Protein 7WRP (pdb70)

Sequence (78 aa):
AMTTSQLRTWLRDWVLATTGLPAEEITDDKPMQSFGLSSRDVVLLSGELENLLGVKLDATIAYEYPTIAALSQRLIEG

Organism: Corynebacterium diphtheriae (strain ATCC 700971 / NCTC 13129 / Biotype gravis) (NCBI:txid257309)

Nearest PDB structures (foldseek):
  7wrp-assembly1_A  TM=1.013E+00  e=8.896E-13  Corynebacterium diphtheriae C7 (beta)
  6c4q-assembly1_A  TM=8.588E-01  e=6.229E-07  Mycobacterium tuberculosis H37Rv
  6d8j-assembly1_A  TM=8.666E-01  e=3.299E-06  Mycobacterium tuberculosis H37Rv
  2liw-assembly1_A  TM=8.725E-01  e=3.383E-04  Lyngbya majuscula
  8ahq-assembly1_C  TM=8.911E-01  e=7.549E-04  Streptomyces virginiae

Solvent-accessible surface area: 4475 Å² total; per-residue (Å²): 153,56,71,28,64,99,0,62,81,66,2,70,78,23,5,39,91,47,40,68,58,69,44,138,81,1,57,52,109,60,76,11,113,56,4,65,30,57,65,201,37,1,65,96,5,2,29,60,0,52,131,70,45,65,75,192,19,82,55,55,5,5,74,88,80,51,32,7,27,39,6,0,86,78,20,52,128,72

Foldseek 3Di:
DDDLVRQLVVVLVVLCVQQVDDSVVADQPDFQVVSPHDLVVQLVVQVVVCVVLVHHDDSNLCNVQGGSNSSSCVSVVD

Radius of gyration: 11.27 Å; Cα contacts (8 Å, |Δi|>4): 82; chains: 1; bounding box: 26×28×22 Å

B-factor: mean 37.76, std 12.71, range [20.32, 123.98]

Secondary structure (DSSP, 8-state):
---HHHHHHHHHHHHHHHH---GGG--TTS-GGGG---HHHHHHHHHHHHHHHTS---TTHHHHS-SHHHHHHHHHH-

Structure (mmCIF, N/CA/C/O backbone):
data_7WRP
#
_entry.id   7WRP
#
_cell.length_a   48.886
_cell.length_b   48.886
_cell.length_c   111.882
_cell.angle_alpha   90.000
_cell.angle_beta   90.000
_cell.angle_gamma   90.000
#
_symmetry.space_group_name_H-M   'P 41 21 2'
#
loop_
_entity.id
_entity.type
_entity.pdbx_description
1 polymer 'Polyketide synthase involved in mycolic acid biosynthesis'
2 non-polymer "4'-PHOSPHOPANTETHEINE"
3 water water
#
loop_
_atom_site.group_PDB
_atom_site.id
_atom_site.type_symbol
_atom_site.label_atom_id
_atom_site.label_alt_id
_atom_site.label_comp_id
_atom_site.label_asym_id
_atom_site.label_entity_id
_atom_site.label_seq_id
_atom_site.pdbx_PDB_ins_code
_atom_site.Cartn_x
_atom_site.Cartn_y
_atom_site.Cartn_z
_atom_site.o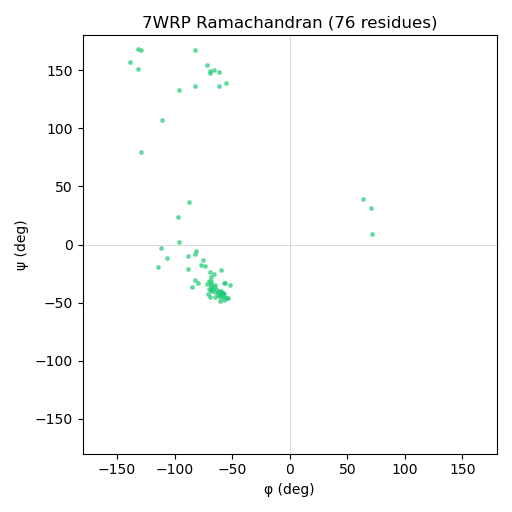ccupancy
_atom_site.B_iso_or_equiv
_atom_site.auth_seq_id
_atom_site.auth_comp_id
_atom_site.auth_asym_id
_atom_site.auth_atom_id
_atom_site.pdbx_PDB_model_num
ATOM 1 N N . ALA A 1 7 ? 31.612 -2.780 42.493 1.00 57.63 7 ALA A N 1
ATOM 2 C CA . ALA A 1 7 ? 31.378 -1.794 43.551 1.00 45.92 7 ALA A CA 1
ATOM 3 C C . ALA A 1 7 ? 31.550 -0.395 43.005 1.00 51.63 7 ALA A C 1
ATOM 4 O O . ALA A 1 7 ? 32.621 -0.031 42.502 1.00 50.95 7 ALA A O 1
ATOM 6 N N . MET A 1 8 ? 30.492 0.397 43.115 1.00 40.88 8 MET A N 1
ATOM 7 C CA . MET A 1 8 ? 30.567 1.775 42.671 1.00 35.71 8 MET A CA 1
ATOM 8 C C . MET A 1 8 ? 31.477 2.605 43.571 1.00 34.22 8 MET A C 1
ATOM 9 O O . MET A 1 8 ? 31.567 2.387 44.787 1.00 36.22 8 MET A O 1
ATOM 14 N N . THR A 1 9 ? 32.115 3.605 42.972 1.00 32.21 9 THR A N 1
ATOM 15 C CA . THR A 1 9 ? 32.818 4.627 43.734 1.00 28.96 9 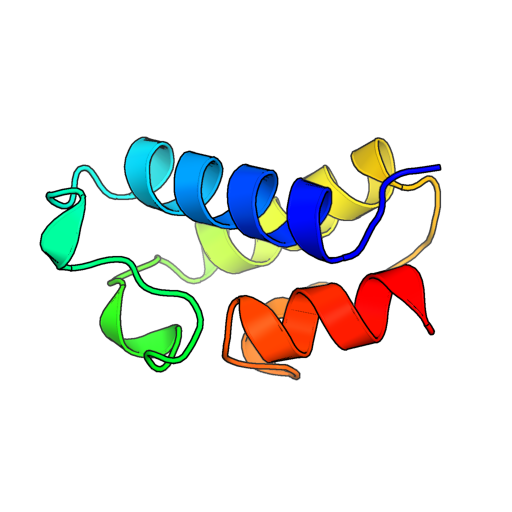THR A CA 1
ATOM 16 C C . THR A 1 9 ? 31.824 5.688 44.225 1.00 30.66 9 THR A C 1
ATOM 17 O O . THR A 1 9 ? 30.678 5.757 43.769 1.00 30.09 9 THR A O 1
ATOM 21 N N . THR A 1 10 ? 32.271 6.541 45.149 1.00 31.40 10 THR A N 1
ATOM 22 C CA . THR A 1 10 ? 31.466 7.710 45.509 1.00 29.43 10 THR A CA 1
ATOM 23 C C . THR A 1 10 ? 31.184 8.580 44.294 1.00 31.63 10 THR A C 1
ATOM 24 O O . THR A 1 10 ? 30.082 9.105 44.129 1.00 28.11 10 THR A O 1
ATOM 28 N N . SER A 1 11 ? 32.182 8.771 43.440 1.00 29.93 11 SER A N 1
ATOM 29 C CA . SER A 1 11 ? 31.979 9.559 42.231 1.00 28.34 11 SER A CA 1
ATOM 30 C C . SER A 1 11 ? 30.846 8.995 41.367 1.00 23.80 11 SER A C 1
ATOM 31 O O . SER A 1 11 ? 29.988 9.739 40.863 1.00 29.86 11 SER A O 1
ATOM 34 N N . GLN A 1 12 ? 30.857 7.689 41.140 1.00 26.04 12 GLN A N 1
ATOM 35 C CA . GLN A 1 12 ? 29.822 7.073 40.306 1.00 24.84 12 GLN A CA 1
ATOM 36 C C . GLN A 1 12 ? 28.466 7.185 40.979 1.00 23.71 12 GLN A C 1
ATOM 37 O O . GLN A 1 12 ? 27.434 7.372 40.311 1.00 28.45 12 GLN A O 1
ATOM 43 N N . LEU A 1 13 ? 28.450 7.068 42.296 1.00 26.31 13 LEU A N 1
ATOM 44 C CA . LEU A 1 13 ? 27.163 7.163 42.998 1.00 26.42 13 LEU A CA 1
ATOM 45 C C . LEU A 1 13 ? 26.621 8.581 42.959 1.00 29.20 13 LEU A C 1
ATOM 46 O O . LEU A 1 13 ? 25.409 8.784 42.854 1.00 27.86 13 LEU A O 1
ATOM 51 N N . ARG A 1 14 ? 27.478 9.582 43.079 1.00 24.55 14 ARG A N 1
ATOM 52 C CA . ARG A 1 14 ? 26.995 10.950 42.961 1.00 24.32 14 ARG A CA 1
ATOM 53 C C . ARG A 1 14 ? 26.356 11.177 41.610 1.00 28.20 14 ARG A C 1
ATOM 54 O O . ARG A 1 14 ? 25.329 11.860 41.496 1.00 27.70 14 ARG A O 1
ATOM 62 N N . THR A 1 15 ? 26.961 10.643 40.557 1.00 26.30 15 THR A N 1
ATOM 63 C CA . THR A 1 15 ? 26.328 10.807 39.258 1.00 24.00 15 THR A CA 1
ATOM 64 C C . THR A 1 15 ? 25.026 10.013 39.150 1.00 25.62 15 THR A C 1
ATOM 65 O O . THR A 1 15 ? 24.046 10.524 38.600 1.00 28.92 15 THR A O 1
ATOM 69 N N . TRP A 1 16 ? 24.959 8.804 39.714 1.00 26.98 16 TRP A N 1
ATOM 70 C CA . TRP A 1 16 ? 23.688 8.064 39.698 1.00 27.35 16 TRP A CA 1
ATOM 71 C C . TRP A 1 16 ? 22.572 8.862 40.367 1.00 27.94 16 TRP A C 1
ATOM 72 O O . TRP A 1 16 ? 21.424 8.922 39.870 1.00 26.48 16 TRP A O 1
ATOM 83 N N . LEU A 1 17 ? 22.895 9.475 41.511 1.00 28.04 17 LEU A N 1
ATOM 84 C CA . LEU A 1 17 ? 21.917 10.262 42.256 1.00 27.18 17 LEU A CA 1
ATOM 85 C C . LEU A 1 17 ? 21.538 11.539 41.533 1.00 30.68 17 LEU A C 1
ATOM 86 O O . LEU A 1 17 ? 20.355 11.877 41.474 1.00 26.29 17 LEU A O 1
ATOM 91 N N . ARG A 1 18 ? 22.506 12.284 40.987 1.00 24.70 18 ARG A N 1
ATOM 92 C CA . ARG A 1 18 ? 22.167 13.473 40.240 1.00 25.34 18 ARG A CA 1
ATOM 93 C C . ARG A 1 18 ? 21.276 13.123 39.065 1.00 29.96 18 ARG A C 1
ATOM 94 O O . ARG A 1 18 ? 20.326 13.854 38.763 1.00 29.04 18 ARG A O 1
ATOM 102 N N . ASP A 1 19 ? 21.566 12.001 38.396 1.00 27.45 19 ASP A N 1
ATOM 103 C CA . ASP A 1 19 ? 20.746 11.591 37.257 1.00 30.86 19 ASP A CA 1
ATOM 104 C C . ASP A 1 19 ? 19.333 11.260 37.724 1.00 28.31 19 ASP A C 1
ATOM 105 O O . ASP A 1 19 ? 18.356 11.595 37.049 1.00 30.42 19 ASP A O 1
ATOM 110 N N . TRP A 1 20 ? 19.221 10.593 38.875 1.00 25.75 20 TRP A N 1
ATOM 111 C CA . TRP A 1 20 ? 17.906 10.223 39.417 1.00 28.16 20 TRP A CA 1
ATOM 112 C C . TRP A 1 20 ? 17.099 11.461 39.791 1.00 32.11 20 TRP A C 1
ATOM 113 O O . TRP A 1 20 ? 15.888 11.532 39.509 1.00 28.04 20 TRP A O 1
ATOM 124 N N . VAL A 1 21 ? 17.736 12.429 40.463 1.00 25.60 21 VAL A N 1
ATOM 125 C CA . VAL A 1 21 ? 17.039 13.663 40.805 1.00 28.76 21 VAL A CA 1
ATOM 126 C C . VAL A 1 21 ? 16.521 14.330 39.558 1.00 34.08 21 VAL A C 1
ATOM 127 O O . VAL A 1 21 ? 15.361 14.771 39.495 1.00 29.55 21 VAL A O 1
ATOM 131 N N . LEU A 1 22 ? 17.367 14.403 38.529 1.00 30.18 22 LEU A N 1
ATOM 132 C CA . LEU A 1 22 ? 16.940 15.048 37.297 1.00 34.06 22 LEU A CA 1
ATOM 133 C C . LEU A 1 22 ? 15.730 14.347 36.706 1.00 29.06 22 LEU A C 1
ATOM 134 O O . LEU A 1 22 ? 14.772 15.003 36.275 1.00 33.82 22 LEU A O 1
ATOM 139 N N . ALA A 1 23 ? 15.747 13.018 36.687 1.00 28.60 23 ALA A N 1
ATOM 140 C CA . ALA A 1 23 ? 14.675 12.271 36.049 1.00 28.17 23 ALA A CA 1
ATOM 141 C C . ALA A 1 23 ? 13.395 12.388 36.837 1.00 31.37 23 ALA A C 1
ATOM 142 O O . ALA A 1 23 ? 12.300 12.312 36.273 1.00 33.43 23 ALA A O 1
ATOM 144 N N . THR A 1 24 ? 13.525 12.524 38.140 1.00 26.00 24 THR A N 1
ATOM 145 C CA . THR A 1 24 ? 12.402 12.454 39.058 1.00 27.95 24 THR A CA 1
ATOM 146 C C . THR A 1 24 ? 11.731 13.809 39.270 1.00 30.37 24 THR A C 1
ATOM 147 O O . THR A 1 24 ? 10.553 13.849 39.680 1.00 30.76 24 THR A O 1
ATOM 151 N N . THR A 1 25 ? 12.434 14.918 38.994 1.00 27.20 25 THR A N 1
ATOM 152 C CA . THR A 1 25 ? 11.882 16.250 39.213 1.00 27.97 25 THR A CA 1
ATOM 153 C C . THR A 1 25 ? 11.675 17.057 37.945 1.00 31.47 25 THR A C 1
ATOM 154 O O . THR A 1 25 ? 10.956 18.058 37.992 1.00 31.64 25 THR A O 1
ATOM 158 N N . GLY A 1 26 ? 12.330 16.704 36.846 1.00 29.62 26 GLY A N 1
ATOM 159 C CA . GLY A 1 26 ? 12.338 17.553 35.674 1.00 30.32 26 GLY A CA 1
ATOM 160 C C . GLY A 1 26 ? 13.156 18.821 35.778 1.00 38.42 26 GLY A C 1
ATOM 161 O O . GLY A 1 26 ? 13.087 19.660 34.876 1.00 38.26 26 GLY A O 1
ATOM 162 N N . LEU A 1 27 ? 13.951 18.993 36.830 1.00 34.12 27 LEU A N 1
ATOM 163 C CA . LEU A 1 27 ? 14.674 20.239 36.981 1.00 37.73 27 LEU A CA 1
ATOM 164 C C . LEU A 1 27 ? 15.797 20.316 35.947 1.00 38.20 27 LEU A C 1
ATOM 165 O O . LEU A 1 27 ? 16.266 19.284 35.445 1.00 39.89 27 LEU A O 1
ATOM 170 N N . PRO A 1 28 ? 16.199 21.533 35.588 1.00 41.05 28 PRO A N 1
ATOM 171 C CA . PRO A 1 28 ? 17.398 21.726 34.758 1.00 45.86 28 PRO A CA 1
ATOM 172 C C . PRO A 1 28 ? 18.647 21.200 35.457 1.00 50.13 28 PRO A C 1
ATOM 173 O O . PRO A 1 28 ? 18.771 21.278 36.682 1.00 43.47 28 PRO A O 1
ATOM 177 N N . ALA A 1 29 ? 19.605 20.716 34.654 1.00 45.01 29 ALA A N 1
ATOM 178 C CA . ALA A 1 29 ? 20.861 20.184 35.185 1.00 47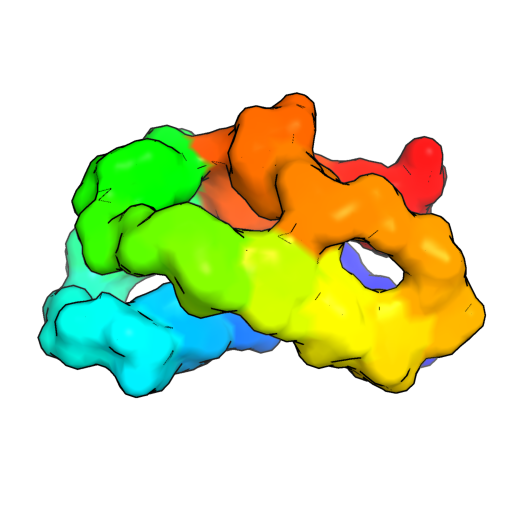.90 29 ALA A CA 1
ATOM 179 C C . ALA A 1 29 ? 21.576 21.139 36.139 1.00 47.85 29 ALA A C 1
ATOM 180 O O . ALA A 1 29 ? 22.223 20.686 37.092 1.00 49.86 29 ALA A O 1
ATOM 182 N N . GLU A 1 30 ? 21.491 22.454 35.898 1.00 51.95 30 GLU A N 1
ATOM 183 C CA . GLU A 1 30 ? 22.268 23.422 36.682 1.00 55.38 30 GLU A CA 1
ATOM 184 C C . GLU A 1 30 ? 21.705 23.638 38.074 1.00 53.47 30 GLU A C 1
ATOM 185 O O . GLU A 1 30 ? 22.350 24.300 38.890 1.00 54.23 30 GLU A O 1
ATOM 191 N N . GLU A 1 31 ? 20.485 23.187 38.338 1.00 47.75 31 GLU A N 1
ATOM 192 C CA . GLU A 1 31 ? 19.925 23.314 39.672 1.00 47.56 31 GLU A CA 1
ATOM 193 C C . GLU A 1 31 ? 20.279 22.121 40.557 1.00 39.65 31 GLU A C 1
ATOM 194 O O . GLU A 1 31 ? 20.039 22.164 41.769 1.00 48.71 31 GLU A O 1
ATOM 200 N N . ILE A 1 32 ? 20.844 21.063 39.990 1.00 40.26 32 ILE A N 1
ATOM 201 C CA . ILE A 1 32 ? 21.136 19.843 40.728 1.00 38.95 32 ILE A CA 1
ATOM 202 C C . ILE A 1 32 ? 22.645 19.727 40.848 1.00 38.96 32 ILE A C 1
ATOM 203 O O . ILE A 1 32 ? 23.343 19.462 39.858 1.00 39.31 32 ILE A O 1
ATOM 208 N N . THR A 1 33 ? 23.160 19.959 42.052 1.00 33.35 33 THR A N 1
ATOM 209 C CA . THR A 1 33 ? 24.588 19.875 42.291 1.00 32.97 33 THR A CA 1
ATOM 210 C C . THR A 1 33 ? 24.846 18.994 43.495 1.00 40.66 33 THR A C 1
ATOM 211 O O . THR A 1 33 ? 23.944 18.694 44.276 1.00 33.44 33 THR A O 1
ATOM 215 N N . ASP A 1 34 ? 26.116 18.623 43.666 1.00 34.33 34 ASP A N 1
ATOM 216 C CA . ASP A 1 34 ? 26.472 17.656 44.700 1.00 29.94 34 ASP A CA 1
ATOM 217 C C . ASP A 1 34 ? 26.321 18.195 46.104 1.00 29.27 34 ASP A C 1
ATOM 218 O O . ASP A 1 34 ? 26.170 17.402 47.042 1.00 28.94 34 ASP A O 1
ATOM 223 N N . ASP A 1 35 ? 26.374 19.5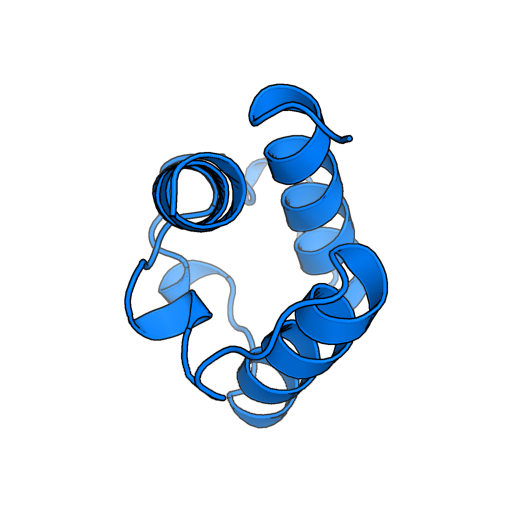16 46.298 1.00 28.60 35 ASP A N 1
ATOM 224 C CA . ASP A 1 35 ? 26.363 20.056 47.651 1.00 34.45 35 ASP A CA 1
ATOM 225 C C . ASP A 1 35 ? 25.106 20.825 48.011 1.00 33.15 35 ASP A C 1
ATOM 226 O O . ASP A 1 35 ? 25.009 21.275 49.156 1.00 30.41 35 ASP A O 1
ATOM 231 N N . LYS A 1 36 ? 24.156 21.000 47.082 1.00 29.89 36 LYS A N 1
ATOM 232 C CA . LYS A 1 36 ? 22.941 21.726 47.401 1.00 28.92 36 LYS A CA 1
ATOM 233 C C . LYS A 1 36 ? 22.104 20.898 48.369 1.00 33.17 36 LYS A C 1
ATOM 234 O O . LYS A 1 36 ? 22.122 19.675 48.310 1.00 28.72 36 LYS A O 1
ATOM 240 N N . PRO A 1 37 ? 21.359 21.544 49.262 1.00 29.89 37 PRO A N 1
ATOM 241 C CA . PRO A 1 37 ? 20.495 20.767 50.164 1.00 27.60 37 PRO A CA 1
ATOM 242 C C . PRO A 1 37 ? 19.467 19.981 49.363 1.00 30.76 37 PRO A C 1
ATOM 243 O O . PRO A 1 37 ? 18.845 20.510 48.445 1.00 29.19 37 PRO A O 1
ATOM 247 N N . MET A 1 38 ? 19.258 18.711 49.733 1.00 24.80 38 MET A N 1
ATOM 248 C CA . MET A 1 38 ? 18.330 17.939 48.927 1.00 32.79 38 MET A CA 1
ATOM 249 C C . MET A 1 38 ? 16.925 18.500 49.040 1.00 32.58 38 MET A C 1
ATOM 250 O O . MET A 1 38 ? 16.110 18.307 48.129 1.00 29.10 38 MET A O 1
ATOM 255 N N . GLN A 1 39 ? 16.619 19.190 50.143 1.00 30.13 39 GLN A N 1
ATOM 256 C CA . GLN A 1 39 ? 15.288 19.786 50.286 1.00 27.46 39 GLN A CA 1
ATOM 257 C C . GLN A 1 39 ? 14.982 20.787 49.167 1.00 34.97 39 GLN A C 1
ATOM 258 O O . GLN A 1 39 ? 13.804 21.046 48.867 1.00 41.65 39 GLN A O 1
ATOM 264 N N . SER A 1 40 ? 16.004 21.331 48.513 1.00 31.26 40 SER A N 1
ATOM 265 C CA . SER A 1 40 ? 15.792 22.316 47.462 1.00 30.57 40 SER A CA 1
ATOM 266 C C . SER A 1 40 ? 15.435 21.684 46.119 1.00 28.12 40 SER A C 1
ATOM 267 O O . SER A 1 40 ? 15.147 22.407 45.157 1.00 37.02 40 SER A O 1
ATOM 270 N N . PHE A 1 41 ? 15.468 20.364 46.019 1.00 26.76 41 PHE A N 1
ATOM 271 C CA . PHE A 1 41 ? 15.175 19.705 44.754 1.00 27.09 41 PHE A CA 1
ATOM 272 C C . PHE A 1 41 ? 13.686 19.554 44.525 1.00 30.15 41 PHE A C 1
ATOM 273 O O . PHE A 1 41 ? 13.301 19.137 43.442 1.00 30.84 41 PHE A O 1
ATOM 281 N N . GLY A 1 42 ? 12.863 19.857 45.519 1.00 30.89 42 GLY A N 1
ATOM 282 C CA . GLY A 1 42 ? 11.431 19.647 45.352 1.00 32.90 42 GLY A CA 1
ATOM 283 C C . GLY A 1 42 ? 11.022 18.200 45.163 1.00 29.64 42 GLY A C 1
ATOM 284 O O . GLY A 1 42 ? 10.105 17.916 44.370 1.00 34.51 42 GLY A O 1
ATOM 285 N N . LEU A 1 43 ? 11.645 17.270 45.881 1.00 25.93 43 LEU A N 1
ATOM 286 C CA . LEU A 1 43 ? 11.205 15.890 45.828 1.00 24.66 43 LEU A CA 1
ATOM 287 C C . LEU A 1 43 ? 10.029 15.699 46.774 1.00 32.33 43 LEU A C 1
ATOM 288 O O . LEU A 1 43 ? 10.060 16.173 47.914 1.00 30.71 43 LEU A O 1
ATOM 293 N N . SER A 1 44 ? 8.999 14.983 46.315 1.00 29.58 44 SER A N 1
ATOM 294 C CA . SER A 1 44 ? 7.943 14.552 47.228 1.00 30.05 44 SER A CA 1
ATOM 295 C C . SER A 1 44 ? 8.488 13.562 48.244 1.00 27.87 44 SER A C 1
ATOM 296 O O . SER A 1 44 ? 9.398 12.799 47.986 1.00 26.91 44 SER A O 1
ATOM 299 N N . SER A 1 45 ? 7.922 13.523 49.431 1.00 27.94 45 SER A N 1
ATOM 300 C CA . SER A 1 45 ? 8.571 12.549 50.284 1.00 27.55 45 SER A CA 1
ATOM 301 C C . SER A 1 45 ? 8.254 11.104 49.928 1.00 27.78 45 SER A C 1
ATOM 302 O O . SER A 1 45 ? 9.051 10.222 50.269 1.00 29.32 45 SER A O 1
ATOM 305 N N . ARG A 1 46 ? 7.172 10.824 49.170 1.00 27.23 46 ARG A N 1
ATOM 306 C CA . ARG A 1 46 ? 7.046 9.495 48.563 1.00 26.66 46 ARG A CA 1
ATOM 307 C C . ARG A 1 46 ? 8.274 9.128 47.722 1.00 25.43 46 ARG A C 1
ATOM 308 O O . ARG A 1 46 ? 8.783 7.994 47.763 1.00 30.51 46 ARG A O 1
ATOM 316 N N . ASP A 1 47 ? 8.703 10.073 46.896 1.00 26.63 47 ASP A N 1
ATOM 317 C CA . ASP A 1 47 ? 9.804 9.817 45.995 1.00 25.65 47 ASP A CA 1
ATOM 318 C C . ASP A 1 47 ? 11.106 9.741 46.769 1.00 28.38 47 ASP A C 1
ATOM 319 O O . ASP A 1 47 ? 11.992 8.948 46.403 1.00 26.29 47 ASP A O 1
ATOM 324 N N . VAL A 1 48 ? 11.239 10.530 47.852 1.00 26.83 48 VAL A N 1
ATOM 325 C CA . VAL A 1 48 ? 12.439 10.381 48.690 1.00 29.01 48 VAL A CA 1
ATOM 326 C C . VAL A 1 48 ? 12.505 8.979 49.294 1.00 29.63 48 VAL A C 1
ATOM 327 O O . VAL A 1 48 ? 13.569 8.362 49.354 1.00 30.33 48 VAL A O 1
ATOM 331 N N . VAL A 1 49 ? 11.377 8.464 49.792 1.00 26.22 49 VAL A N 1
ATOM 332 C CA . VAL A 1 49 ? 11.376 7.104 50.324 1.00 28.41 49 VAL A CA 1
ATOM 333 C C . VAL A 1 49 ? 11.572 6.077 49.227 1.00 30.70 49 VAL A C 1
ATOM 334 O O . VAL A 1 49 ? 12.198 5.025 49.440 1.00 33.39 49 VAL A O 1
ATOM 338 N N . LEU A 1 50 ? 11.051 6.344 48.038 1.00 28.99 50 LEU A N 1
ATOM 339 C CA . LEU A 1 50 ? 11.260 5.394 46.952 1.00 28.43 50 LEU A CA 1
ATOM 340 C C . LEU A 1 50 ? 12.724 5.320 46.586 1.00 29.64 50 LEU A C 1
ATOM 341 O O . LEU A 1 50 ? 13.237 4.238 46.265 1.00 31.01 50 LEU A O 1
ATOM 346 N N . LEU A 1 51 ? 13.422 6.446 46.683 1.00 24.30 51 LEU A N 1
ATOM 347 C CA . LEU A 1 51 ? 14.857 6.435 46.363 1.00 23.84 51 LEU A CA 1
ATOM 348 C C . LEU A 1 51 ? 15.616 5.485 47.278 1.00 26.68 51 LEU A C 1
ATOM 349 O O . LEU A 1 51 ? 16.484 4.733 46.826 1.00 28.13 51 LEU A O 1
ATOM 354 N N . SER A 1 52 ? 15.305 5.493 48.575 1.00 23.63 5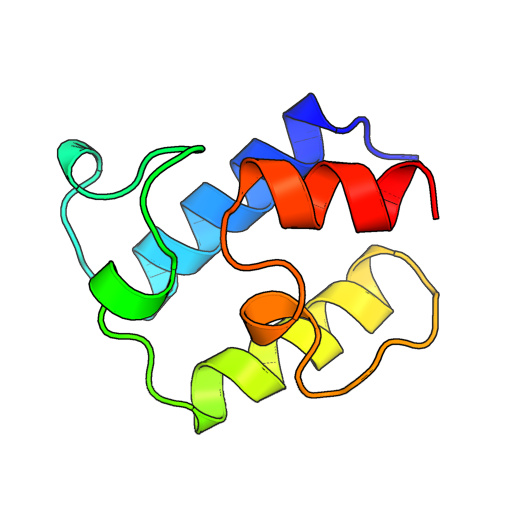2 SER A N 1
ATOM 355 C CA . SER A 1 52 ? 15.975 4.569 49.474 1.0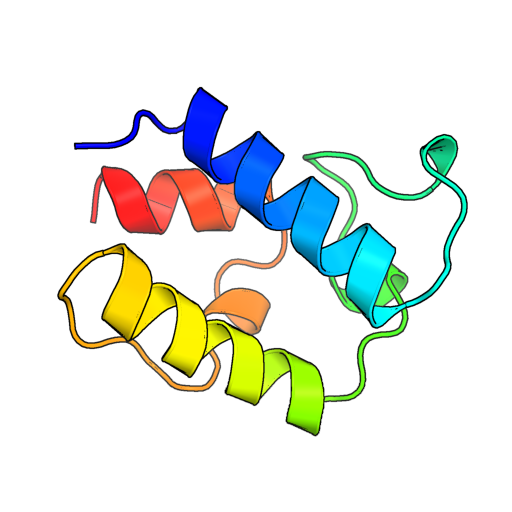0 26.35 52 SER A CA 1
ATOM 356 C C . SER A 1 52 ? 15.815 3.127 49.011 1.00 31.10 52 SER A C 1
ATOM 357 O O . SER A 1 52 ? 16.789 2.365 48.986 1.00 29.00 52 SER A O 1
ATOM 360 N N . GLY A 1 53 ? 14.594 2.728 48.635 1.00 28.41 53 GLY A N 1
ATOM 361 C CA . GLY A 1 53 ? 14.409 1.371 48.122 1.00 29.80 53 GLY A CA 1
ATOM 362 C C . GLY A 1 53 ? 15.200 1.094 46.857 1.00 31.58 53 GLY A C 1
ATOM 363 O O . GLY A 1 53 ? 15.744 -0.001 46.679 1.00 33.39 53 GLY A O 1
ATOM 364 N N . GLU A 1 54 ? 15.269 2.070 45.946 1.00 31.05 54 GLU A N 1
ATOM 365 C CA . GLU A 1 54 ? 16.065 1.867 44.741 1.00 30.07 54 GLU A CA 1
ATOM 366 C C . GLU A 1 54 ? 17.536 1.711 45.077 1.00 34.68 54 GLU A C 1
ATOM 367 O O . GLU A 1 54 ? 18.244 0.905 44.465 1.00 35.38 54 GLU A O 1
ATOM 373 N N . LEU A 1 55 ? 18.022 2.473 46.055 1.00 29.31 55 LEU A N 1
ATOM 374 C CA . LEU A 1 55 ? 19.420 2.326 46.444 1.00 27.37 55 LEU A CA 1
ATOM 375 C C . LEU A 1 55 ? 19.661 0.987 47.121 1.00 32.61 55 LEU A C 1
ATOM 376 O O . LEU A 1 55 ? 20.751 0.420 46.999 1.00 36.71 55 LEU A O 1
ATOM 381 N N . GLU A 1 56 ? 18.689 0.501 47.907 1.00 30.87 56 GLU A N 1
ATOM 382 C CA . GLU A 1 56 ? 18.845 -0.829 48.490 1.00 33.91 56 GLU A CA 1
ATOM 383 C C . GLU A 1 56 ? 19.150 -1.857 47.410 1.00 38.49 56 GL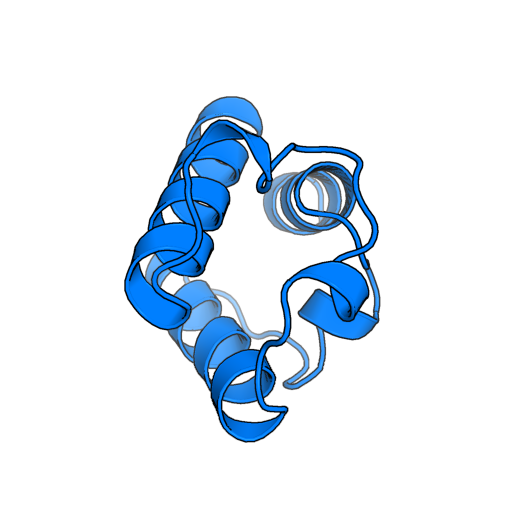U A C 1
ATOM 384 O O . GLU A 1 56 ? 20.042 -2.698 47.564 1.00 38.84 56 GLU A O 1
ATOM 390 N N . ASN A 1 57 ? 18.403 -1.807 46.313 1.00 37.05 57 ASN A N 1
ATOM 391 C CA . ASN A 1 57 ? 18.589 -2.775 45.232 1.00 36.78 57 ASN A CA 1
ATOM 392 C C . ASN A 1 57 ? 19.893 -2.522 44.512 1.00 43.27 57 ASN A C 1
ATOM 393 O O . ASN A 1 57 ? 20.622 -3.462 44.177 1.00 42.11 57 ASN A O 1
ATOM 398 N N . LEU A 1 58 ? 20.189 -1.250 44.255 1.00 36.95 58 LEU A N 1
ATOM 399 C CA . LEU A 1 58 ? 21.421 -0.874 43.570 1.00 35.53 58 LEU A CA 1
ATOM 400 C C . LEU A 1 58 ? 22.651 -1.377 44.312 1.00 39.84 58 LEU A C 1
ATOM 401 O O . LEU A 1 58 ? 23.609 -1.858 43.687 1.00 41.74 58 LEU A O 1
ATOM 406 N N . LEU A 1 59 ? 22.649 -1.275 45.639 1.00 33.09 59 LEU A N 1
ATOM 407 C CA . LEU A 1 59 ? 23.838 -1.521 46.437 1.00 39.22 59 LEU A CA 1
ATOM 408 C C . LEU A 1 59 ? 23.782 -2.833 47.193 1.00 39.43 59 LEU A C 1
ATOM 409 O O . LEU A 1 59 ? 24.802 -3.251 47.746 1.00 42.54 59 LEU A O 1
ATOM 414 N N . GLY A 1 60 ? 22.626 -3.478 47.240 1.00 38.93 60 GLY A N 1
ATOM 415 C CA . GLY A 1 60 ? 22.503 -4.731 47.950 1.00 38.67 60 GLY A CA 1
ATOM 416 C C . GLY A 1 60 ? 22.576 -4.636 49.454 1.00 45.17 60 GLY A C 1
ATOM 417 O O . GLY A 1 60 ? 23.037 -5.584 50.100 1.00 49.26 60 GLY A O 1
ATOM 418 N N . VAL A 1 61 ? 22.123 -3.530 50.044 1.00 43.85 61 VAL A N 1
ATOM 419 C CA . VAL A 1 61 ? 22.135 -3.369 51.494 1.00 45.24 61 VAL A CA 1
ATOM 420 C C . VAL A 1 61 ? 20.772 -2.880 51.957 1.00 41.59 61 VAL A C 1
ATOM 421 O O . VAL A 1 61 ? 19.917 -2.504 51.160 1.00 38.62 61 VAL A O 1
ATOM 425 N N . LYS A 1 62 ? 20.567 -2.925 53.269 1.00 39.16 62 LYS A N 1
ATOM 426 C CA . LYS A 1 62 ? 19.333 -2.455 53.874 1.00 41.42 62 LYS A CA 1
ATOM 427 C C . LYS A 1 62 ? 19.569 -1.029 54.346 1.00 34.01 62 LYS A C 1
ATOM 428 O O . LYS A 1 62 ? 20.596 -0.746 54.970 1.00 37.54 62 LYS A O 1
ATOM 434 N N . LEU A 1 63 ? 18.635 -0.129 54.037 1.00 34.40 63 LEU A N 1
ATOM 435 C CA . LEU A 1 63 ? 18.786 1.278 54.390 1.00 31.17 63 LEU A CA 1
ATOM 436 C C . LEU A 1 63 ? 17.514 1.808 55.041 1.00 31.22 63 LEU A C 1
ATOM 437 O O . LEU A 1 63 ? 16.409 1.352 54.736 1.00 34.55 63 LEU A O 1
ATOM 442 N N . ASP A 1 64 ? 17.678 2.807 55.912 1.00 29.05 64 ASP A N 1
ATOM 443 C CA . ASP A 1 64 ? 16.526 3.561 56.407 1.00 31.00 64 ASP A CA 1
ATOM 444 C C . ASP A 1 64 ? 15.728 4.130 55.237 1.00 27.24 64 ASP A C 1
A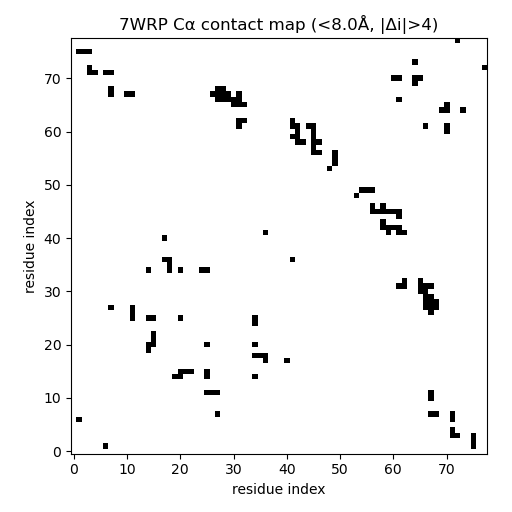TOM 445 O O . ASP A 1 64 ? 16.281 4.645 54.261 1.00 30.91 64 ASP A O 1
ATOM 450 N N . ALA A 1 65 ? 14.417 4.071 55.356 1.00 25.57 65 ALA A N 1
ATOM 451 C CA . ALA A 1 65 ? 13.550 4.632 54.344 1.00 25.16 65 ALA A CA 1
ATOM 452 C C . ALA A 1 65 ? 13.849 6.093 54.131 1.00 25.96 65 ALA A C 1
ATOM 453 O O . ALA A 1 65 ? 13.745 6.585 53.003 1.00 26.67 65 ALA A O 1
ATOM 455 N N . THR A 1 66 ? 14.251 6.789 55.194 1.00 23.70 66 THR A N 1
ATOM 456 C CA . THR A 1 66 ? 14.530 8.217 55.087 1.00 22.06 66 THR A CA 1
ATOM 457 C C . THR A 1 66 ? 16.009 8.529 54.884 1.00 26.07 66 THR A C 1
ATOM 458 O O . THR A 1 66 ? 16.424 9.649 55.194 1.00 23.73 66 THR A O 1
ATOM 462 N N . ILE A 1 67 ? 16.801 7.594 54.358 1.00 24.55 67 ILE A N 1
ATOM 463 C CA . ILE A 1 67 ? 18.248 7.830 54.321 1.00 26.18 67 ILE A CA 1
ATOM 464 C C . ILE A 1 67 ? 18.604 9.127 53.590 1.00 28.74 67 ILE A C 1
ATOM 465 O O . ILE A 1 67 ? 19.572 9.795 53.957 1.00 26.14 67 ILE A O 1
ATOM 470 N N . ALA A 1 68 ? 17.845 9.523 52.557 1.00 24.29 68 ALA A N 1
ATOM 471 C CA . ALA A 1 68 ? 18.304 10.695 51.832 1.00 21.67 68 ALA A CA 1
ATOM 472 C C . ALA A 1 68 ? 18.002 11.975 52.574 1.00 23.56 68 ALA A C 1
ATOM 473 O O . ALA A 1 68 ? 18.576 13.000 52.247 1.00 24.46 68 ALA A O 1
ATOM 475 N N . TYR A 1 69 ? 17.090 11.963 53.543 1.00 25.91 69 TYR A N 1
ATOM 476 C CA . TYR A 1 69 ? 16.932 13.148 54.384 1.00 20.32 69 TYR A CA 1
ATOM 477 C C . TYR A 1 69 ? 17.970 13.151 55.490 1.00 25.01 69 TYR A C 1
ATOM 478 O O . TYR A 1 69 ? 18.351 14.213 55.970 1.00 24.15 69 TYR A O 1
ATOM 487 N N . GLU A 1 70 ? 18.371 11.960 55.927 1.00 23.65 70 GLU A N 1
ATOM 488 C CA . GLU A 1 70 ? 19.314 11.806 57.026 1.00 23.30 70 GLU A CA 1
ATOM 489 C C . GLU A 1 70 ? 20.707 12.280 56.644 1.00 25.78 70 GLU A C 1
ATOM 490 O O . GLU A 1 70 ? 21.465 12.736 57.519 1.00 26.65 70 GLU A O 1
ATOM 496 N N . TYR A 1 71 ? 21.050 12.201 55.350 1.00 23.31 71 TYR A N 1
ATOM 497 C CA . TYR A 1 71 ? 22.347 12.627 54.815 1.00 24.58 71 TYR A CA 1
ATOM 498 C C . TYR A 1 71 ? 22.017 13.533 53.647 1.00 24.77 71 TYR A C 1
ATOM 499 O O . TYR A 1 71 ? 22.120 13.123 52.479 1.00 27.20 71 TYR A O 1
ATOM 508 N N . PRO A 1 72 ? 21.679 14.781 53.919 1.00 25.49 72 PRO A N 1
ATOM 509 C CA . PRO A 1 72 ? 20.845 15.566 52.999 1.00 26.64 72 PRO A CA 1
ATOM 510 C C . PRO A 1 72 ? 21.599 16.325 51.910 1.00 26.17 72 PRO A C 1
ATOM 511 O O . PRO A 1 72 ? 21.189 17.415 51.551 1.00 26.23 72 PRO A O 1
ATOM 515 N N . THR A 1 73 ? 22.677 15.766 51.356 1.00 26.28 73 THR A N 1
ATOM 516 C CA . THR A 1 73 ? 23.210 16.231 50.074 1.00 26.38 73 THR A CA 1
ATOM 517 C C . THR A 1 73 ? 23.601 14.999 49.287 1.00 23.62 73 THR A C 1
ATOM 518 O O . THR A 1 73 ? 23.787 13.919 49.839 1.00 30.67 73 THR A O 1
ATOM 522 N N . ILE A 1 74 ? 23.652 15.178 47.954 1.00 25.34 74 ILE A N 1
ATOM 523 C CA . ILE A 1 74 ? 24.081 14.069 47.120 1.00 21.95 74 ILE A CA 1
ATOM 524 C C . ILE A 1 74 ? 25.465 13.612 47.545 1.00 26.22 74 ILE A C 1
ATOM 525 O O . ILE A 1 74 ? 25.753 12.420 47.597 1.00 23.13 74 ILE A O 1
ATOM 530 N N . ALA A 1 75 ? 26.342 14.563 47.819 1.00 26.80 75 ALA A N 1
ATOM 531 C CA . ALA A 1 75 ? 27.698 14.238 48.274 1.00 25.24 75 ALA A CA 1
ATOM 532 C C . ALA A 1 75 ? 27.692 13.461 49.577 1.00 27.19 75 ALA A C 1
ATOM 533 O O . ALA A 1 75 ? 28.365 12.425 49.703 1.00 26.68 75 ALA A O 1
ATOM 535 N N . ALA A 1 76 ? 26.931 13.940 50.570 1.00 30.74 76 ALA A N 1
ATOM 536 C CA . ALA A 1 76 ? 26.968 13.289 51.879 1.00 29.02 76 ALA A CA 1
ATOM 537 C C . ALA A 1 76 ? 26.349 11.909 51.820 1.00 25.17 76 ALA A C 1
ATOM 538 O O . ALA A 1 76 ? 26.847 10.964 52.448 1.00 24.95 76 ALA A O 1
ATOM 540 N N . LEU A 1 77 ? 25.242 11.776 51.079 1.00 24.92 77 LEU A N 1
ATOM 541 C CA . LEU A 1 77 ? 24.606 10.485 50.917 1.00 25.44 77 LEU A CA 1
ATOM 542 C C . LEU A 1 77 ? 25.527 9.503 50.213 1.00 28.45 77 LEU A C 1
ATOM 543 O O . LEU A 1 77 ? 25.611 8.335 50.605 1.00 27.84 77 LEU A O 1
ATOM 548 N N . SER A 1 78 ? 26.234 9.952 49.175 1.00 27.33 78 SER A N 1
ATOM 549 C CA . SER A 1 78 ? 27.099 8.999 48.496 1.00 27.71 78 SER A CA 1
ATOM 550 C C . SER A 1 78 ? 28.245 8.574 49.383 1.00 27.35 78 SER A C 1
ATOM 551 O O . SER A 1 78 ? 28.632 7.401 49.393 1.00 28.58 78 SER A O 1
ATOM 554 N N . GLN A 1 79 ? 28.786 9.521 50.136 1.00 27.71 79 GLN A N 1
ATOM 555 C CA . GLN A 1 79 ? 29.858 9.187 51.062 1.00 30.97 79 GLN A CA 1
ATOM 556 C C . GLN A 1 79 ? 29.375 8.169 52.074 1.00 38.40 79 GLN A C 1
ATOM 557 O O . GLN A 1 79 ? 30.034 7.154 52.297 1.00 34.74 79 GLN A O 1
ATOM 563 N N . ARG A 1 80 ? 28.174 8.380 52.631 1.00 28.62 80 ARG A N 1
ATOM 564 C CA . ARG A 1 80 ? 27.666 7.455 53.636 1.00 31.20 80 ARG A CA 1
ATOM 565 C C . ARG A 1 80 ? 27.341 6.089 53.052 1.00 31.49 80 ARG A C 1
ATOM 566 O O . ARG A 1 80 ? 27.490 5.076 53.746 1.00 35.86 80 ARG A O 1
ATOM 574 N N . LEU A 1 81 ? 26.914 6.007 51.783 1.00 28.71 81 LEU A N 1
ATOM 575 C CA . LEU A 1 81 ? 26.524 4.704 51.263 1.00 30.27 81 LEU A CA 1
ATOM 576 C C . LEU A 1 81 ? 27.735 3.876 50.869 1.00 32.60 81 LEU A C 1
ATOM 577 O O . LEU A 1 81 ? 27.708 2.640 50.999 1.00 34.88 81 LEU A O 1
ATOM 582 N N . ILE A 1 82 ? 28.785 4.529 50.397 1.00 31.86 82 ILE A N 1
ATOM 583 C CA . ILE A 1 82 ? 29.984 3.814 49.947 1.00 33.48 82 ILE A CA 1
ATOM 584 C C . ILE A 1 82 ? 30.920 3.527 51.118 1.00 42.58 82 ILE A C 1
ATOM 585 O O . ILE A 1 82 ? 31.524 2.458 51.183 1.00 44.93 82 ILE A O 1
ATOM 590 N N . GLU A 1 83 ? 31.039 4.429 52.087 1.00 44.26 83 GLU A N 1
ATOM 591 C CA . GLU A 1 83 ? 31.882 4.182 53.258 1.00 48.30 83 GLU A CA 1
ATOM 592 C C . GLU A 1 83 ? 31.123 3.643 54.467 1.00 53.66 83 GLU A C 1
ATOM 593 O O . GLU A 1 83 ? 31.744 3.415 55.511 1.00 59.30 83 GLU A O 1
ATOM 599 N N . GLY A 1 84 ? 29.820 3.400 54.357 1.00 47.26 84 GLY A N 1
ATOM 600 C CA . GLY A 1 84 ? 29.039 3.007 55.517 1.00 50.70 84 GLY A CA 1
ATOM 601 C C . GLY A 1 84 ? 29.215 3.983 56.673 1.00 53.61 84 GLY A C 1
ATOM 602 O O . GLY A 1 84 ? 28.515 3.907 57.686 1.00 60.03 84 GLY A O 1
#

InterPro domains:
  IPR001031 Thioesterase [PF00975] (1327-1428)
  IPR001227 Acyl transferase domain superfamily [G3DSA:3.40.366.10] (554-963)
  IPR009081 Phosphopantetheine binding ACP domain [PF00550] (16-81)
  IPR009081 Phosphopantetheine binding ACP domain [PF00550] (1131-1196)
  IPR009081 Phosphopantetheine binding ACP domain [PS50075] (8-85)
  IPR009081 Phosphopantetheine binding ACP domain [PS50075] (1124-1201)
  IPR014030 Beta-ketoacyl synthase-like, N-terminal domain [PF00109] (105-351)
  IPR014031 Beta-ketoacyl synthase, C-terminal domain [PF02801] (359-476)
  IPR014043 Acyl transferase domain [PF00698] (635-961)
  IPR014043 Acyl transferase domain [SM00827] (637-943)
  IPR016035 Acyl transferase/acyl hydrolase/lysophospholipase [SSF52151] (635-924)
  IPR016036 Malonyl-CoA ACP transacylase, ACP-binding [SSF55048] (765-829)
  IPR016039 Thiolase-like [G3DSA:3.40.47.10] (94-548)
  IPR016039 Thiolase-like [SSF53901] (100-525)
  IPR018201 Beta-ketoacyl synthase, active site [PS00606] (264-280)
  IPR020806 Polyketide synthase-like, phosphopantetheine-binding domain [SM00823] (14-85)
  IPR020806 Polyketide synthase-like, phosphopantetheine-binding domain [SM00823] (1130-1201)
  IPR020841 Polyketide synthase, beta-ketoacyl synthase domain [PS52004] (103-526)
  IPR020841 Polyketide synthase, beta-ketoacyl synthase domain [SM00825] (106-529)
  IPR029058 Alpha/Beta hydrolase fold [G3DSA:3.40.50.1820] (1313-1585)